Protein AF-A0A6A7SLS3-F1 (afdb_monomer)

Secondary structure (DSSP, 8-state):
-----HHHHHHHSSHHHHHHHHHHHHHTT-B--HHHHHHHHHHHHHHHHHHHHHHHHHHHHHHTTSTT-HHHHHHHHHHHHHHHHHHHHHHHHHHHHHHHSB--HHHHHHHHHHHHHH-THHHHHHHHHHHHHTTS-----

Organism: NCBI:txid527639

Mean predicted aligned error: 10.64 Å

Structure (mmCIF, N/CA/C/O backbone):
data_AF-A0A6A7SLS3-F1
#
_entry.id   AF-A0A6A7SLS3-F1
#
loop_
_atom_site.group_PDB
_atom_site.id
_atom_site.type_symbol
_atom_site.label_atom_id
_atom_site.label_alt_id
_atom_site.label_comp_id
_atom_site.label_asym_id
_atom_site.label_entity_id
_atom_site.label_seq_id
_atom_site.pdbx_PDB_ins_code
_atom_site.Cartn_x
_atom_site.Cartn_y
_atom_site.Cartn_z
_atom_site.occupancy
_atom_site.B_iso_or_equiv
_atom_site.auth_seq_id
_atom_site.auth_comp_id
_atom_site.auth_asym_id
_atom_site.auth_atom_id
_atom_site.pdbx_PDB_model_num
ATOM 1 N N . MET A 1 1 ? 26.349 10.739 -4.361 1.00 31.33 1 MET A N 1
ATOM 2 C CA . MET A 1 1 ? 24.966 11.256 -4.408 1.00 31.33 1 MET A CA 1
ATOM 3 C C . MET A 1 1 ? 24.062 10.088 -4.748 1.00 31.33 1 MET A C 1
ATOM 5 O O . MET A 1 1 ? 24.223 9.512 -5.815 1.00 31.33 1 MET A O 1
ATOM 9 N N . ALA A 1 2 ? 23.247 9.644 -3.792 1.00 36.22 2 ALA A N 1
ATOM 10 C CA . ALA A 1 2 ? 22.383 8.483 -3.959 1.00 36.22 2 ALA A CA 1
ATOM 11 C C . ALA A 1 2 ? 21.186 8.866 -4.834 1.00 36.22 2 ALA A C 1
ATOM 13 O O . ALA A 1 2 ? 20.467 9.809 -4.512 1.00 36.22 2 ALA A O 1
ATOM 14 N N . ALA A 1 3 ? 20.984 8.143 -5.933 1.00 35.34 3 ALA A N 1
ATOM 15 C CA . ALA A 1 3 ? 19.736 8.174 -6.679 1.00 35.34 3 ALA A CA 1
ATOM 16 C C . ALA A 1 3 ? 18.662 7.485 -5.824 1.00 35.34 3 ALA A C 1
ATOM 18 O O . ALA A 1 3 ? 18.418 6.287 -5.941 1.00 35.34 3 ALA A O 1
ATOM 19 N N . VAL A 1 4 ? 18.081 8.237 -4.891 1.00 36.00 4 VAL A N 1
ATOM 20 C CA . VAL A 1 4 ? 16.841 7.855 -4.219 1.00 36.00 4 VAL A CA 1
ATOM 21 C C . VAL A 1 4 ? 15.746 7.977 -5.273 1.00 36.00 4 VAL A C 1
ATOM 23 O O . VAL A 1 4 ? 15.583 9.042 -5.866 1.00 36.00 4 VAL A O 1
ATOM 26 N N . ALA A 1 5 ? 15.050 6.881 -5.573 1.00 41.72 5 ALA A N 1
ATOM 27 C CA . ALA A 1 5 ? 13.963 6.886 -6.544 1.00 41.72 5 ALA A CA 1
ATOM 28 C C . ALA A 1 5 ? 12.906 7.938 -6.116 1.00 41.72 5 ALA A C 1
ATOM 30 O O . ALA A 1 5 ? 12.318 7.778 -5.046 1.00 41.72 5 ALA A O 1
ATOM 31 N N . PRO A 1 6 ? 12.626 8.990 -6.915 1.00 43.91 6 PRO A N 1
ATOM 32 C CA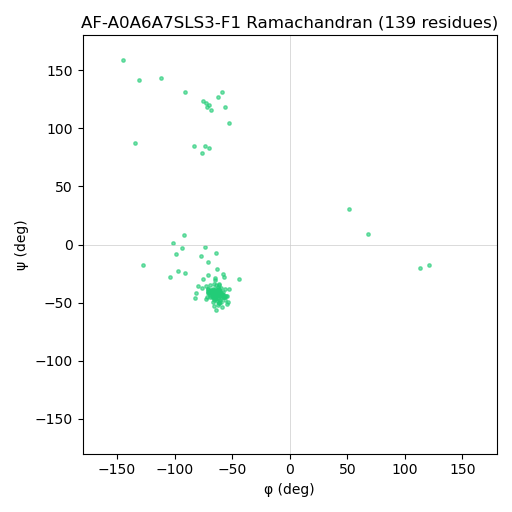 . PRO A 1 6 ? 11.835 10.155 -6.480 1.00 43.91 6 PRO A CA 1
ATOM 33 C C . PRO A 1 6 ? 10.363 9.883 -6.107 1.00 43.91 6 PRO A C 1
ATOM 35 O O . PRO A 1 6 ? 9.674 10.783 -5.643 1.00 43.91 6 PRO A O 1
ATOM 38 N N . GLY A 1 7 ? 9.850 8.670 -6.337 1.00 46.12 7 GLY A N 1
ATOM 39 C CA . GLY A 1 7 ? 8.422 8.347 -6.202 1.00 46.12 7 GLY A CA 1
ATOM 40 C C . GLY A 1 7 ? 8.029 7.567 -4.944 1.00 46.12 7 GLY A C 1
ATOM 41 O O . GLY A 1 7 ? 6.900 7.713 -4.477 1.00 46.12 7 GLY A O 1
ATOM 42 N N . SER A 1 8 ? 8.935 6.765 -4.367 1.00 50.81 8 SER A N 1
ATOM 43 C CA . SER A 1 8 ? 8.648 5.999 -3.141 1.00 50.81 8 SER A CA 1
ATOM 44 C C . SER A 1 8 ? 8.420 6.936 -1.980 1.00 50.81 8 SER A C 1
ATOM 46 O O . SER A 1 8 ? 7.522 6.707 -1.184 1.00 50.81 8 SER A O 1
ATOM 48 N N . ASP A 1 9 ? 9.209 8.005 -1.924 1.00 57.00 9 ASP A N 1
ATOM 49 C CA . ASP A 1 9 ? 9.122 8.990 -0.866 1.00 57.00 9 ASP A CA 1
ATOM 50 C C . ASP A 1 9 ? 7.735 9.638 -0.881 1.00 57.00 9 ASP A C 1
ATOM 52 O O . ASP A 1 9 ? 7.022 9.531 0.092 1.00 57.00 9 ASP A O 1
ATOM 56 N N . LEU A 1 10 ? 7.215 10.136 -2.001 1.00 51.59 10 LEU A N 1
ATOM 57 C CA . LEU A 1 10 ? 5.924 10.8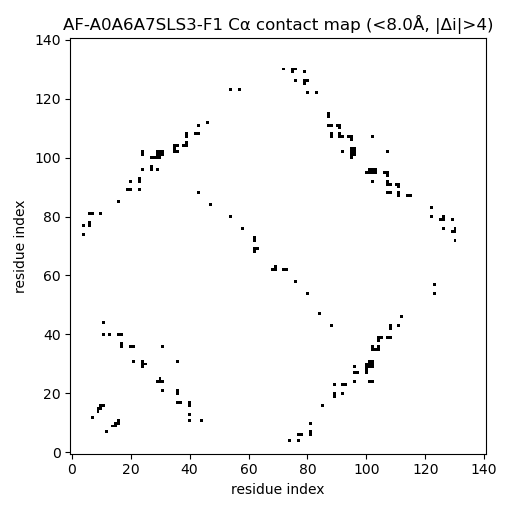39 -1.978 1.00 51.59 10 LEU A CA 1
ATOM 58 C C . LEU A 1 10 ? 4.705 9.942 -1.656 1.00 51.59 10 LEU A C 1
ATOM 60 O O . LEU A 1 10 ? 3.798 10.350 -0.924 1.00 51.59 10 LEU A O 1
ATOM 64 N N . VAL A 1 11 ? 4.666 8.719 -2.203 1.00 58.34 11 VAL A N 1
ATOM 65 C CA . VAL A 1 11 ? 3.543 7.782 -1.998 1.00 58.34 11 VAL A CA 1
ATOM 66 C C . VAL A 1 11 ? 3.607 7.135 -0.610 1.00 58.34 11 VAL A C 1
ATOM 68 O O . VAL A 1 11 ? 2.571 6.967 0.030 1.00 58.34 11 VAL A O 1
ATOM 71 N N . ILE A 1 12 ? 4.810 6.811 -0.117 1.00 57.97 12 ILE A N 1
ATOM 72 C CA . ILE A 1 12 ? 5.033 6.091 1.151 1.00 57.97 12 ILE A CA 1
ATOM 73 C C . ILE A 1 12 ? 5.346 7.046 2.332 1.00 57.97 12 ILE A C 1
ATOM 75 O O . ILE A 1 12 ? 5.085 6.677 3.479 1.00 57.97 12 ILE A O 1
ATOM 79 N N . GLN A 1 13 ? 5.834 8.277 2.106 1.00 61.72 13 GLN A N 1
ATOM 80 C CA . GLN A 1 13 ? 5.997 9.335 3.136 1.00 61.72 13 GLN A CA 1
ATOM 81 C C . GLN A 1 13 ? 4.666 9.954 3.571 1.00 61.72 13 GLN A C 1
ATOM 83 O O . GLN A 1 13 ? 4.644 10.744 4.509 1.00 61.72 13 GLN A O 1
ATOM 88 N N . GLY A 1 14 ? 3.547 9.541 2.973 1.00 65.56 14 GLY A N 1
ATOM 89 C CA . GLY A 1 14 ? 2.274 9.510 3.688 1.00 65.56 14 GLY A CA 1
ATOM 90 C C . GLY A 1 14 ? 1.156 10.354 3.098 1.00 65.56 14 GLY A C 1
ATOM 91 O O . GLY A 1 14 ? 0.008 10.053 3.387 1.00 65.56 14 GLY A O 1
ATOM 92 N N . GLY A 1 15 ? 1.424 11.330 2.225 1.00 76.06 15 GLY A N 1
ATOM 93 C CA . GLY A 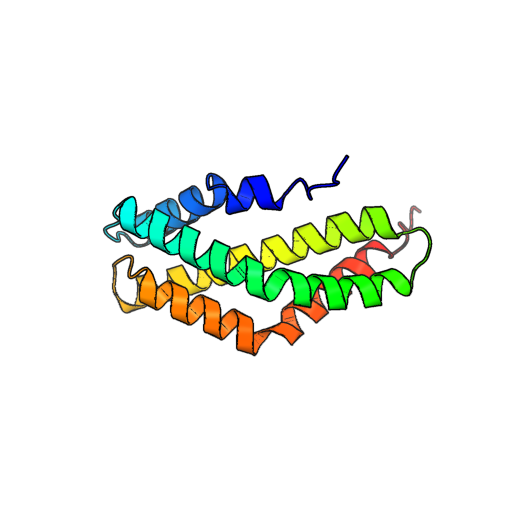1 15 ? 0.369 12.211 1.700 1.00 76.06 15 GLY A CA 1
ATOM 94 C C . GLY A 1 15 ? -0.686 11.474 0.863 1.00 76.06 15 GLY A C 1
ATOM 95 O O . GLY A 1 15 ? -1.874 11.499 1.177 1.00 76.06 15 GLY A O 1
ATOM 96 N N . LEU A 1 16 ? -0.244 10.767 -0.180 1.00 82.94 16 LEU A N 1
ATOM 97 C CA . LEU A 1 16 ? -1.129 10.015 -1.081 1.00 82.94 16 LEU A CA 1
ATOM 98 C C . LEU A 1 16 ? -1.735 8.774 -0.415 1.00 82.94 16 LEU A C 1
ATOM 100 O O . LEU A 1 16 ? -2.919 8.500 -0.592 1.00 82.94 16 LEU A O 1
ATOM 104 N N . ALA A 1 17 ? -0.942 8.033 0.365 1.00 82.94 17 ALA A N 1
ATOM 105 C CA . ALA A 1 17 ? -1.427 6.849 1.070 1.00 82.94 17 ALA A CA 1
ATOM 106 C C . ALA A 1 17 ? -2.452 7.203 2.160 1.00 82.94 17 ALA A C 1
ATOM 108 O O . ALA A 1 17 ? -3.492 6.556 2.231 1.00 82.94 17 ALA A O 1
ATOM 109 N N . ALA A 1 18 ? -2.208 8.244 2.965 1.00 87.31 18 ALA A N 1
ATOM 110 C CA . ALA A 1 18 ? -3.177 8.691 3.966 1.00 87.31 18 ALA A CA 1
ATOM 111 C C . ALA A 1 18 ? -4.438 9.252 3.314 1.00 87.31 18 ALA A C 1
ATOM 113 O O . ALA A 1 18 ? -5.531 8.921 3.760 1.00 87.31 18 ALA A O 1
ATOM 114 N N . GLY A 1 19 ? -4.299 10.023 2.228 1.00 89.56 19 GLY A N 1
ATOM 115 C CA . GLY A 1 19 ? -5.438 10.472 1.430 1.00 89.56 19 GLY A CA 1
ATOM 116 C C . GLY A 1 19 ? -6.303 9.300 0.968 1.00 89.56 19 GLY A C 1
ATOM 117 O O . GLY A 1 19 ? -7.490 9.275 1.257 1.00 89.56 19 GLY A O 1
ATOM 118 N N . MET A 1 20 ? -5.701 8.275 0.357 1.00 91.44 20 MET A N 1
ATOM 119 C CA . MET A 1 20 ? -6.425 7.074 -0.074 1.00 91.44 20 MET A CA 1
ATOM 120 C C . MET A 1 20 ? -7.175 6.390 1.069 1.00 91.44 20 MET A C 1
ATOM 122 O O . MET A 1 20 ? -8.338 6.041 0.902 1.00 91.44 20 MET A O 1
ATOM 126 N N . VAL A 1 21 ? -6.520 6.174 2.215 1.00 90.62 21 VAL A N 1
ATOM 127 C CA . VAL A 1 21 ? -7.156 5.491 3.350 1.00 90.62 21 VAL A CA 1
ATOM 128 C C . VAL A 1 21 ? -8.348 6.300 3.857 1.00 90.62 21 VAL A C 1
ATOM 130 O O . VAL A 1 21 ? -9.421 5.740 4.047 1.00 90.62 21 VAL A O 1
ATOM 133 N N . ARG A 1 22 ? -8.179 7.617 4.025 1.00 91.12 22 ARG A N 1
ATOM 134 C CA . ARG A 1 22 ? -9.239 8.513 4.506 1.00 91.12 22 ARG A CA 1
ATOM 135 C C . ARG A 1 22 ? -10.416 8.585 3.536 1.00 91.12 22 ARG A C 1
ATOM 137 O O . ARG A 1 22 ? -11.557 8.469 3.973 1.00 91.12 22 ARG A O 1
ATOM 144 N N . GLU A 1 23 ? -10.148 8.738 2.241 1.00 92.94 23 GLU A N 1
ATOM 145 C CA . GLU A 1 23 ? -11.184 8.762 1.201 1.00 92.94 23 GLU A CA 1
ATOM 146 C C . GLU A 1 23 ? -11.939 7.431 1.126 1.00 92.94 23 GLU A C 1
ATOM 148 O O . GLU A 1 23 ? -13.162 7.429 1.052 1.00 92.94 23 GLU A O 1
ATOM 153 N N . LEU A 1 24 ? -11.246 6.290 1.221 1.00 92.12 24 LEU A N 1
ATOM 154 C CA . LEU A 1 24 ? -11.899 4.979 1.234 1.00 92.12 24 LEU A CA 1
ATOM 155 C C . LEU A 1 24 ? -12.739 4.768 2.497 1.00 92.12 24 LEU A C 1
ATOM 157 O O . LEU A 1 24 ? -13.878 4.332 2.388 1.00 92.12 24 LEU A O 1
ATOM 161 N N . CYS A 1 25 ? -12.241 5.120 3.684 1.00 90.75 25 CYS A N 1
ATOM 162 C CA . CYS A 1 25 ? -13.057 5.053 4.897 1.00 90.75 25 CYS A CA 1
ATOM 163 C C . CYS A 1 25 ? -14.281 5.978 4.812 1.00 90.75 25 CYS A C 1
ATOM 165 O O . CYS A 1 25 ? -15.365 5.587 5.225 1.00 90.75 25 CYS A O 1
ATOM 167 N N . THR A 1 26 ? -14.131 7.165 4.219 1.00 92.12 26 THR A N 1
ATOM 168 C CA . THR A 1 26 ? -15.236 8.117 4.017 1.00 92.12 26 THR A CA 1
ATOM 169 C C . THR A 1 26 ? -16.274 7.571 3.036 1.00 92.12 26 THR A C 1
ATOM 171 O O . THR A 1 26 ? -17.466 7.641 3.311 1.00 92.12 26 THR A O 1
ATOM 174 N N . LEU A 1 27 ? -15.833 6.979 1.920 1.00 92.75 27 LEU A N 1
ATOM 175 C CA . LEU A 1 27 ? -16.704 6.362 0.915 1.00 92.75 27 LEU A CA 1
ATOM 176 C C . LEU A 1 27 ? -17.532 5.201 1.483 1.00 92.75 27 LEU A C 1
ATOM 178 O O . LEU A 1 27 ? -18.665 4.999 1.060 1.00 92.75 27 LEU A O 1
ATOM 182 N N . TYR A 1 28 ? -16.959 4.446 2.421 1.00 90.31 28 TYR A N 1
ATOM 183 C CA . TYR A 1 28 ? -17.609 3.315 3.085 1.00 90.31 28 TYR A CA 1
ATOM 184 C C . TYR A 1 28 ? -18.324 3.700 4.389 1.00 90.31 28 TYR A C 1
ATOM 186 O O . TYR A 1 28 ? -18.759 2.811 5.115 1.00 90.31 28 TYR A O 1
ATOM 194 N N . GLU A 1 29 ? -18.431 4.999 4.700 1.00 89.94 29 GLU A N 1
ATOM 195 C CA . GLU A 1 29 ? -19.034 5.515 5.942 1.00 89.94 29 GLU A CA 1
ATOM 196 C C . GLU A 1 29 ? -18.449 4.865 7.214 1.00 89.94 29 GLU A C 1
ATOM 198 O O . GLU A 1 29 ? -19.114 4.722 8.238 1.00 89.94 29 GLU A O 1
ATOM 203 N N . ALA A 1 30 ? -17.178 4.467 7.145 1.00 88.50 30 ALA A N 1
ATOM 204 C CA . ALA A 1 30 ? -16.479 3.747 8.193 1.00 88.50 30 ALA A CA 1
ATOM 205 C C . ALA A 1 30 ? -15.773 4.716 9.144 1.00 88.50 30 ALA A C 1
ATOM 207 O O . ALA A 1 30 ? -15.003 5.583 8.713 1.00 88.50 30 ALA A O 1
ATOM 208 N N . ASP A 1 31 ? -15.961 4.515 10.448 1.00 82.50 31 ASP A N 1
ATOM 209 C CA . ASP A 1 31 ? -15.218 5.253 11.466 1.00 82.50 31 ASP A CA 1
ATOM 210 C C . ASP A 1 31 ? -13.714 4.956 11.345 1.00 82.50 31 ASP A C 1
ATOM 212 O O . ASP A 1 31 ? -13.264 3.804 11.347 1.00 82.50 31 ASP A O 1
ATOM 216 N N . TRP A 1 32 ? -12.909 6.016 11.253 1.00 81.88 32 TRP A N 1
ATOM 217 C CA . TRP A 1 32 ? -11.457 5.911 11.178 1.00 81.88 32 TRP A CA 1
ATOM 218 C C . TRP A 1 32 ? -10.783 6.851 12.173 1.00 81.88 32 TRP A C 1
ATOM 220 O O . TRP A 1 32 ? -11.196 7.984 12.411 1.00 81.88 32 TRP A O 1
ATOM 230 N N . ARG A 1 33 ? -9.700 6.358 12.776 1.00 86.44 33 ARG A N 1
ATOM 231 C CA . ARG A 1 33 ? -8.822 7.137 13.653 1.00 86.44 33 ARG A CA 1
ATOM 232 C C . ARG A 1 33 ? -7.481 7.315 12.974 1.00 86.44 33 ARG A C 1
ATOM 234 O O . ARG A 1 33 ? -6.972 6.363 12.385 1.00 86.44 33 ARG A O 1
ATOM 241 N N . GLU A 1 34 ? -6.865 8.479 13.156 1.00 81.50 34 GLU A N 1
ATOM 242 C CA . GLU A 1 34 ? -5.537 8.771 12.600 1.00 81.50 34 GLU A CA 1
ATOM 243 C C . GLU A 1 34 ? -4.507 7.693 12.987 1.00 81.50 34 GLU A C 1
ATOM 245 O O . GLU A 1 34 ? -3.760 7.216 12.144 1.00 81.50 34 GLU A O 1
ATOM 250 N N . VAL A 1 35 ? -4.571 7.179 14.222 1.00 78.88 35 VAL A N 1
ATOM 251 C CA . VAL A 1 35 ? -3.723 6.066 14.695 1.00 78.88 35 VAL A CA 1
ATOM 252 C C . VAL A 1 35 ? -3.902 4.784 13.866 1.00 78.88 35 VAL A C 1
ATOM 254 O O . VAL A 1 35 ? -2.937 4.059 13.629 1.00 78.88 35 VAL A O 1
ATOM 257 N N . GLY A 1 36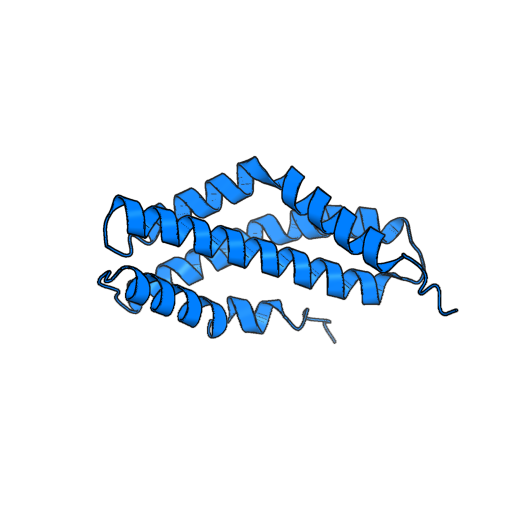 ? -5.125 4.480 13.424 1.00 81.50 36 GLY A N 1
ATOM 258 C CA . GLY A 1 36 ? -5.409 3.320 12.574 1.00 81.50 36 GLY A CA 1
ATOM 259 C C . GLY A 1 36 ? -4.865 3.504 11.157 1.00 81.50 36 GLY A C 1
ATOM 260 O O . GLY A 1 36 ? -4.258 2.586 10.605 1.00 81.50 36 GLY A O 1
ATOM 261 N N . VAL A 1 37 ? -5.010 4.715 10.611 1.00 84.81 37 VAL A N 1
ATOM 262 C CA . VAL A 1 37 ? -4.456 5.113 9.308 1.00 84.81 37 VAL A CA 1
ATOM 263 C C . VAL A 1 37 ? -2.930 5.011 9.326 1.00 84.81 37 VAL A C 1
ATOM 265 O O . VAL A 1 37 ? -2.338 4.339 8.480 1.00 84.81 37 VAL A O 1
ATOM 268 N N . GLU A 1 38 ? -2.287 5.600 10.334 1.00 85.19 38 GLU A N 1
ATOM 269 C CA . GLU A 1 38 ? -0.838 5.542 10.524 1.00 85.19 38 GLU A CA 1
ATOM 270 C C . GLU A 1 38 ? -0.341 4.108 10.712 1.00 85.19 38 GLU A C 1
ATOM 272 O O . GLU A 1 38 ? 0.655 3.723 10.094 1.00 85.19 38 GLU A O 1
ATOM 277 N N . ARG A 1 39 ? -1.037 3.287 11.516 1.00 87.12 39 ARG A N 1
ATOM 278 C CA . ARG A 1 39 ? -0.681 1.874 11.718 1.00 87.12 39 ARG A CA 1
ATOM 279 C C . ARG A 1 39 ? -0.727 1.100 10.404 1.00 87.12 39 ARG A C 1
ATOM 281 O O . ARG A 1 39 ? 0.225 0.381 10.098 1.00 87.12 39 ARG A O 1
ATOM 288 N N . PHE A 1 40 ? -1.795 1.258 9.623 1.00 86.06 40 PHE A N 1
ATOM 289 C CA . PHE A 1 40 ? -1.933 0.584 8.335 1.00 86.06 40 PHE A CA 1
ATOM 290 C C . PHE A 1 40 ? -0.819 1.001 7.364 1.00 86.06 40 PHE A C 1
ATOM 292 O O . PHE A 1 40 ? -0.116 0.146 6.821 1.00 86.06 40 PHE A O 1
ATOM 299 N N . IL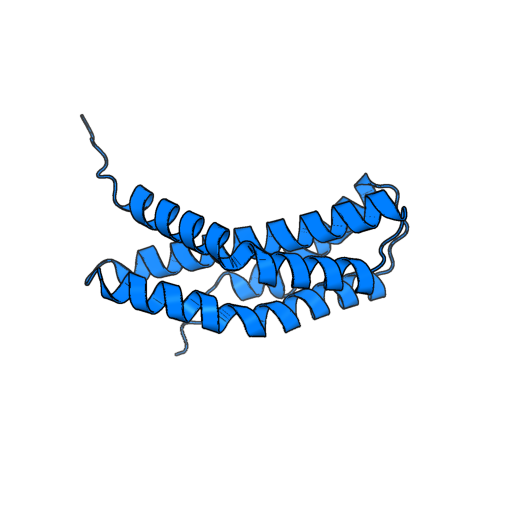E A 1 41 ? -0.580 2.307 7.210 1.00 86.56 41 ILE A N 1
ATOM 300 C CA . ILE A 1 41 ? 0.463 2.843 6.321 1.00 86.56 41 ILE A CA 1
ATOM 301 C C . ILE A 1 41 ? 1.856 2.386 6.762 1.00 86.56 41 ILE A C 1
ATOM 303 O O . ILE A 1 41 ? 2.667 1.963 5.934 1.00 86.56 41 ILE A O 1
ATOM 307 N N . ALA A 1 42 ? 2.148 2.424 8.064 1.00 85.69 42 ALA A N 1
ATOM 308 C CA . ALA A 1 42 ? 3.418 1.956 8.606 1.00 85.69 42 ALA A CA 1
ATOM 309 C C . ALA A 1 42 ? 3.624 0.453 8.357 1.00 85.69 42 ALA A C 1
ATOM 311 O O . ALA A 1 42 ? 4.732 0.035 8.006 1.00 85.69 42 ALA A O 1
ATOM 312 N N . GLY A 1 43 ? 2.562 -0.346 8.484 1.00 85.12 43 GLY A N 1
ATOM 313 C CA . GLY A 1 43 ? 2.561 -1.770 8.162 1.00 85.12 43 GLY A CA 1
ATOM 314 C C . GLY A 1 43 ? 2.858 -2.034 6.687 1.00 85.12 43 GLY A C 1
ATOM 315 O O . GLY A 1 43 ? 3.795 -2.772 6.367 1.00 85.12 43 GLY A O 1
ATOM 316 N N . VAL A 1 44 ? 2.117 -1.378 5.788 1.00 83.88 44 VAL A N 1
ATOM 317 C CA . VAL A 1 44 ? 2.309 -1.468 4.332 1.00 83.88 44 VAL A CA 1
ATOM 318 C C . VAL A 1 44 ? 3.737 -1.078 3.958 1.00 83.88 44 VAL A C 1
ATOM 320 O O . VAL A 1 44 ? 4.397 -1.806 3.214 1.00 83.88 44 VAL A O 1
ATOM 323 N N . ARG A 1 45 ? 4.262 0.016 4.525 1.00 81.50 45 ARG A N 1
ATOM 324 C CA . ARG A 1 45 ? 5.645 0.466 4.314 1.00 81.50 45 ARG A CA 1
ATOM 325 C C . ARG A 1 45 ? 6.647 -0.599 4.736 1.00 81.50 45 ARG A C 1
ATOM 327 O O . ARG A 1 45 ? 7.492 -0.999 3.937 1.00 81.50 45 ARG A O 1
ATOM 334 N N . ARG A 1 46 ? 6.544 -1.084 5.977 1.00 82.88 46 ARG A N 1
ATOM 335 C CA . ARG A 1 46 ? 7.451 -2.101 6.526 1.00 82.88 46 ARG A CA 1
ATOM 336 C C . ARG A 1 46 ? 7.479 -3.349 5.649 1.00 82.88 46 ARG A C 1
ATOM 338 O O . ARG A 1 46 ? 8.556 -3.862 5.363 1.00 82.88 46 ARG A O 1
ATOM 345 N N . ARG A 1 47 ? 6.311 -3.806 5.198 1.00 77.69 47 ARG A N 1
ATOM 346 C CA . ARG A 1 47 ? 6.186 -4.993 4.352 1.00 77.69 47 ARG A CA 1
ATOM 347 C C . ARG A 1 47 ? 6.721 -4.758 2.942 1.00 77.69 47 ARG A C 1
ATOM 349 O O . ARG A 1 47 ? 7.422 -5.615 2.412 1.00 77.69 47 ARG A O 1
ATOM 356 N N . SER A 1 48 ? 6.470 -3.579 2.376 1.00 74.19 48 SER A N 1
ATOM 357 C CA . SER A 1 48 ? 6.992 -3.173 1.067 1.00 74.19 48 SER A CA 1
ATOM 358 C C . SER A 1 48 ? 8.519 -3.192 1.048 1.00 74.19 48 SER A C 1
ATOM 360 O O . SER A 1 48 ? 9.105 -3.751 0.130 1.00 74.19 48 SER A O 1
ATOM 362 N N . HIS A 1 49 ? 9.185 -2.707 2.104 1.00 72.12 49 HIS A N 1
ATOM 363 C CA . HIS A 1 49 ? 10.648 -2.791 2.216 1.00 72.12 49 HIS A CA 1
ATOM 364 C C . HIS A 1 49 ? 11.196 -4.226 2.148 1.00 72.12 49 HIS A C 1
ATOM 366 O O . HIS A 1 49 ? 12.339 -4.413 1.741 1.00 72.12 49 HIS A O 1
ATOM 372 N N . THR A 1 50 ? 10.402 -5.238 2.508 1.00 68.50 50 THR A N 1
ATOM 373 C CA . THR A 1 50 ? 10.791 -6.649 2.394 1.00 68.50 50 THR A CA 1
ATOM 374 C C . THR A 1 50 ? 10.646 -7.189 0.967 1.00 68.50 50 THR A C 1
ATOM 376 O O . THR A 1 50 ? 11.474 -7.989 0.538 1.00 68.50 50 THR A O 1
ATOM 379 N N . VAL A 1 51 ? 9.632 -6.755 0.209 1.00 64.44 51 VAL A N 1
ATOM 380 C CA . VAL A 1 51 ? 9.373 -7.242 -1.164 1.00 64.44 51 VAL A CA 1
ATOM 381 C C . VAL A 1 51 ? 10.063 -6.422 -2.258 1.00 64.44 51 VAL A C 1
ATOM 383 O O . VAL A 1 51 ? 10.379 -6.963 -3.317 1.00 64.44 51 VAL A O 1
ATOM 386 N N . THR A 1 52 ? 10.374 -5.151 -2.005 1.00 64.44 52 THR A N 1
ATOM 387 C CA . THR A 1 52 ? 11.068 -4.265 -2.952 1.00 64.44 52 THR A CA 1
ATOM 388 C C . THR A 1 52 ? 12.404 -4.834 -3.456 1.00 64.44 52 THR A C 1
ATOM 390 O O . THR A 1 52 ? 12.612 -4.812 -4.667 1.00 64.44 52 THR A O 1
ATOM 393 N N . PRO A 1 53 ? 13.295 -5.410 -2.620 1.00 65.12 53 PRO A N 1
ATOM 394 C CA . PRO A 1 53 ? 14.542 -6.014 -3.100 1.00 65.12 53 PRO A CA 1
ATOM 395 C C . PRO A 1 53 ? 14.325 -7.190 -4.060 1.00 65.12 53 PRO A C 1
ATOM 397 O O . PRO A 1 53 ? 15.100 -7.365 -4.996 1.00 65.12 53 PRO A O 1
ATOM 400 N N . LEU A 1 54 ? 13.261 -7.977 -3.862 1.00 62.62 54 LEU A N 1
ATOM 401 C CA . LEU A 1 54 ? 12.915 -9.091 -4.750 1.00 62.62 54 LEU A CA 1
ATOM 402 C C . LEU A 1 54 ? 12.442 -8.575 -6.112 1.00 62.62 54 LEU A C 1
ATOM 404 O O . LEU A 1 54 ? 12.915 -9.042 -7.148 1.00 62.62 54 LEU A O 1
ATOM 408 N N . LEU A 1 55 ? 11.569 -7.562 -6.111 1.00 62.69 55 LEU A N 1
ATOM 409 C CA . LEU A 1 55 ? 11.110 -6.897 -7.333 1.00 62.69 55 LEU A CA 1
ATOM 410 C C . LEU A 1 55 ? 12.272 -6.228 -8.080 1.00 62.69 55 LEU A C 1
ATOM 412 O O . LEU A 1 55 ? 12.381 -6.375 -9.296 1.00 62.69 55 LEU A O 1
ATOM 416 N N . LEU A 1 56 ? 13.182 -5.562 -7.361 1.00 63.53 56 LEU A N 1
ATOM 417 C CA . LEU A 1 56 ? 14.399 -4.990 -7.940 1.00 63.53 56 LEU A CA 1
ATOM 418 C C . LEU A 1 56 ? 15.367 -6.054 -8.459 1.00 63.53 56 LEU A C 1
ATOM 420 O O . LEU A 1 56 ? 16.028 -5.803 -9.457 1.00 63.53 56 LEU A O 1
ATOM 424 N N . GLY A 1 57 ? 15.463 -7.227 -7.832 1.00 64.75 57 GLY A N 1
ATOM 425 C CA . GLY A 1 57 ? 16.286 -8.329 -8.334 1.00 64.75 57 GLY A CA 1
ATOM 426 C C . GLY A 1 57 ? 15.782 -8.857 -9.680 1.00 64.75 57 GLY A C 1
ATOM 427 O O . GLY A 1 57 ? 16.565 -9.049 -10.611 1.00 64.75 57 GLY A O 1
ATOM 428 N N . VAL A 1 58 ? 14.462 -9.019 -9.816 1.00 61.62 58 VAL A N 1
ATOM 429 C CA . VAL A 1 58 ? 13.824 -9.409 -11.084 1.00 61.62 58 VAL A CA 1
ATOM 430 C C . VAL A 1 58 ? 13.985 -8.312 -12.134 1.00 61.62 58 VAL A C 1
ATOM 432 O O . VAL A 1 58 ? 14.423 -8.589 -13.250 1.00 61.62 58 VAL A O 1
ATOM 435 N N . ALA A 1 59 ? 13.698 -7.060 -11.772 1.00 62.75 59 ALA A N 1
ATOM 436 C CA . ALA A 1 59 ? 13.868 -5.928 -12.672 1.00 62.75 59 ALA A CA 1
ATOM 437 C C . ALA A 1 59 ? 15.334 -5.720 -13.073 1.00 62.75 59 ALA A C 1
ATOM 439 O O . ALA A 1 59 ? 15.605 -5.456 -14.233 1.00 62.75 59 ALA A O 1
ATOM 440 N N . GLY A 1 60 ? 16.290 -5.885 -12.160 1.00 59.56 60 GLY A N 1
ATOM 441 C CA . GLY A 1 60 ? 17.723 -5.756 -12.426 1.00 59.56 60 GLY A CA 1
ATOM 442 C C . GLY A 1 60 ? 18.235 -6.823 -13.392 1.00 59.56 60 GLY A C 1
ATOM 443 O O . GLY A 1 60 ? 18.999 -6.509 -14.303 1.00 59.56 60 GLY A O 1
ATOM 444 N N . ASN A 1 61 ? 17.755 -8.062 -13.259 1.00 59.25 61 ASN A N 1
ATOM 445 C CA . ASN A 1 61 ? 18.035 -9.121 -14.229 1.00 59.25 61 ASN A CA 1
ATOM 446 C C . ASN A 1 61 ? 17.386 -8.845 -15.595 1.00 59.25 61 ASN A C 1
ATOM 448 O O . ASN A 1 61 ? 18.021 -9.081 -16.620 1.00 59.25 61 ASN A O 1
ATOM 452 N N . ALA A 1 62 ? 16.166 -8.301 -15.627 1.00 56.88 62 ALA A N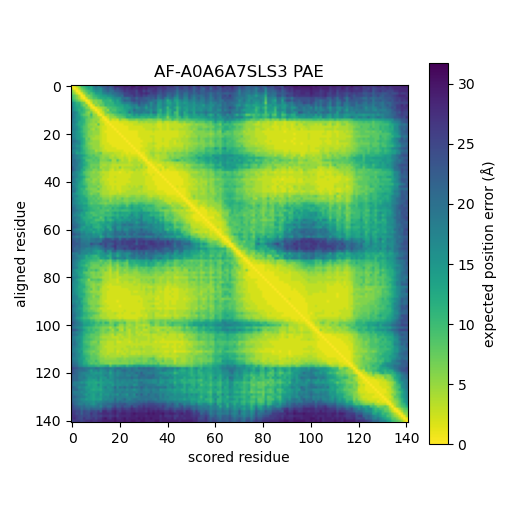 1
ATOM 453 C CA . ALA A 1 62 ? 15.485 -7.930 -16.868 1.0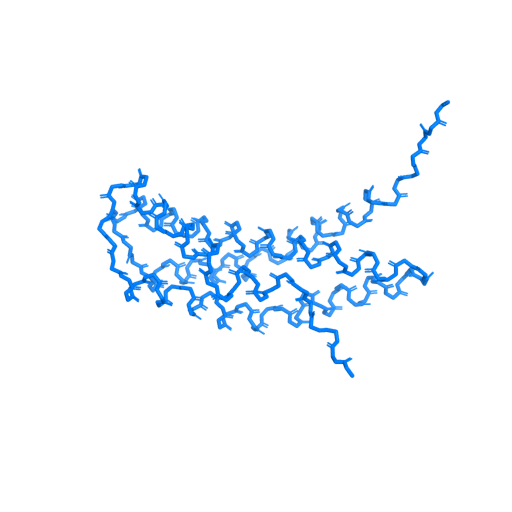0 56.88 62 ALA A CA 1
ATOM 454 C C . ALA A 1 62 ? 16.146 -6.725 -17.571 1.00 56.88 62 ALA A C 1
ATOM 456 O O . ALA A 1 62 ? 16.384 -6.760 -18.773 1.00 56.88 62 ALA A O 1
ATOM 457 N N . LEU A 1 63 ? 16.517 -5.684 -16.821 1.00 58.38 63 LEU A N 1
ATOM 458 C CA . LEU A 1 63 ? 17.204 -4.486 -17.317 1.00 58.38 63 LEU A CA 1
ATOM 459 C C . LEU A 1 63 ? 18.605 -4.810 -17.851 1.00 58.38 63 LEU A C 1
ATOM 461 O O . LEU A 1 63 ? 19.069 -4.174 -18.794 1.00 58.38 63 LEU A O 1
ATOM 465 N N . LYS A 1 64 ? 19.271 -5.835 -17.301 1.00 53.84 64 LYS A N 1
ATOM 466 C CA . LYS A 1 64 ? 20.555 -6.335 -17.812 1.00 53.84 64 LYS A CA 1
ATOM 467 C C . LYS A 1 64 ? 20.460 -6.898 -19.239 1.00 53.84 64 LYS A C 1
ATOM 469 O O . LYS A 1 64 ? 21.481 -6.947 -19.919 1.00 53.84 64 LYS A O 1
ATOM 474 N N . ALA A 1 65 ? 19.270 -7.276 -19.710 1.00 55.47 65 ALA A N 1
ATOM 475 C CA . ALA A 1 65 ? 19.060 -7.736 -21.083 1.00 55.47 65 ALA A CA 1
ATOM 476 C C . ALA A 1 65 ? 19.030 -6.596 -22.128 1.00 55.47 65 ALA A C 1
ATOM 478 O O . ALA A 1 65 ? 19.093 -6.887 -23.319 1.00 55.47 65 ALA A O 1
ATOM 479 N N . PHE A 1 66 ? 18.985 -5.320 -21.710 1.00 51.03 66 PHE A N 1
ATOM 480 C CA . PHE A 1 66 ? 18.847 -4.162 -22.608 1.00 51.03 66 PHE A CA 1
ATOM 481 C C . PHE A 1 66 ? 19.841 -3.030 -22.256 1.00 51.03 66 PHE A C 1
ATOM 483 O O . PHE A 1 66 ? 19.520 -2.116 -21.487 1.00 51.03 66 PHE A O 1
ATOM 490 N N . PRO A 1 67 ? 21.073 -3.057 -22.801 1.00 47.34 67 PRO A N 1
ATOM 491 C CA . PRO A 1 67 ? 22.069 -2.019 -22.549 1.00 47.34 67 PRO A CA 1
ATOM 492 C C . PRO A 1 67 ? 21.707 -0.719 -23.293 1.00 47.34 67 PRO A C 1
ATOM 494 O O . PRO A 1 67 ? 21.584 -0.715 -24.512 1.00 47.34 67 PRO A O 1
ATOM 497 N N . GLY A 1 68 ? 21.546 0.390 -22.559 1.00 51.69 68 GLY A N 1
ATOM 498 C CA . GLY A 1 68 ? 21.259 1.733 -23.106 1.00 51.69 68 GLY A CA 1
ATOM 499 C C . GLY A 1 68 ? 19.876 2.315 -22.763 1.00 51.69 68 GLY A C 1
ATOM 500 O O . GLY A 1 68 ? 19.722 3.531 -22.763 1.00 51.69 68 GLY A O 1
ATOM 501 N N . VAL A 1 69 ? 18.905 1.477 -22.374 1.00 55.25 69 VAL A N 1
ATOM 502 C CA . VAL A 1 69 ? 17.517 1.863 -22.004 1.00 55.25 69 VAL A CA 1
ATOM 503 C C . VAL A 1 69 ? 17.312 1.968 -20.474 1.00 55.25 69 VAL A C 1
ATOM 505 O O . VAL A 1 69 ? 16.293 2.455 -19.976 1.00 55.25 69 VAL A O 1
ATOM 508 N N . GLY A 1 70 ? 18.315 1.554 -19.694 1.00 53.50 70 GLY A N 1
ATOM 509 C CA . GLY A 1 70 ? 18.189 1.251 -18.263 1.00 53.50 70 GLY A CA 1
ATOM 510 C C . GLY A 1 70 ? 17.653 2.367 -17.356 1.00 53.50 70 GLY A C 1
ATOM 511 O O . GLY A 1 70 ? 17.019 2.064 -16.348 1.00 53.50 70 GLY A O 1
ATOM 512 N N . THR A 1 71 ? 17.848 3.644 -17.691 1.00 57.88 71 THR A N 1
ATOM 513 C CA . THR A 1 71 ? 17.393 4.769 -16.851 1.00 57.88 71 THR A CA 1
ATOM 514 C C . THR A 1 71 ? 15.908 5.089 -17.044 1.00 57.88 71 THR A C 1
ATOM 516 O O . THR A 1 71 ? 15.201 5.311 -16.062 1.00 57.88 71 THR A O 1
ATOM 519 N N . LEU A 1 72 ? 15.412 5.066 -18.288 1.00 56.72 72 LEU A N 1
ATOM 520 C CA . LEU A 1 72 ? 13.990 5.278 -18.594 1.00 56.72 72 LEU A CA 1
ATOM 521 C C . LEU A 1 72 ? 13.157 4.069 -18.160 1.00 56.72 72 LEU A C 1
ATOM 523 O O . LEU A 1 72 ? 12.150 4.227 -17.466 1.00 56.72 72 LEU A O 1
ATOM 527 N N . ALA A 1 73 ? 13.637 2.861 -18.466 1.00 59.53 73 ALA A N 1
ATOM 528 C CA . ALA A 1 73 ? 13.004 1.635 -17.997 1.00 59.53 73 ALA A CA 1
ATOM 529 C C . ALA A 1 73 ? 13.056 1.516 -16.464 1.00 59.53 73 ALA A C 1
ATOM 531 O O . ALA A 1 73 ? 12.086 1.076 -15.855 1.00 59.53 73 ALA A O 1
ATOM 532 N N . GLY A 1 74 ? 14.125 1.988 -15.812 1.00 60.78 74 GLY A N 1
ATOM 533 C CA . GLY A 1 74 ? 14.214 2.040 -14.352 1.00 60.78 74 GLY A CA 1
ATOM 534 C C . GLY A 1 74 ? 13.132 2.916 -13.706 1.00 60.78 74 GLY A C 1
ATOM 535 O O . GLY A 1 74 ? 12.541 2.511 -12.702 1.00 60.78 74 GLY A O 1
ATOM 536 N N . GLY A 1 75 ? 12.829 4.081 -14.292 1.00 61.81 75 GLY A N 1
ATOM 537 C CA . GLY A 1 75 ? 11.742 4.959 -13.841 1.00 61.81 75 GLY A CA 1
ATOM 538 C C . GLY A 1 75 ? 10.352 4.344 -14.039 1.00 61.81 75 GLY A C 1
ATOM 539 O O . GLY A 1 75 ? 9.531 4.366 -13.119 1.00 61.81 75 GLY A O 1
ATOM 540 N N . ALA A 1 76 ? 10.110 3.724 -15.198 1.00 65.69 76 ALA A N 1
ATOM 541 C CA . ALA A 1 76 ? 8.851 3.042 -15.506 1.00 65.69 76 ALA A CA 1
ATOM 542 C C . ALA A 1 76 ? 8.604 1.825 -14.596 1.00 65.69 76 ALA A C 1
ATOM 544 O O . ALA A 1 76 ? 7.508 1.656 -14.062 1.00 65.69 76 ALA A O 1
ATOM 545 N N . VAL A 1 77 ? 9.639 1.018 -14.344 1.00 69.56 77 VAL A N 1
ATOM 546 C CA . VAL A 1 77 ? 9.588 -0.116 -13.408 1.00 69.56 77 VAL A CA 1
ATOM 547 C C . VAL A 1 77 ? 9.177 0.344 -12.012 1.00 69.56 77 VAL A C 1
ATOM 549 O O . VAL A 1 77 ? 8.312 -0.271 -11.391 1.00 69.56 77 VAL A O 1
ATOM 552 N N . HIS A 1 78 ? 9.752 1.444 -11.521 1.00 65.56 78 HIS A N 1
ATOM 553 C CA . HIS A 1 78 ? 9.365 1.987 -10.222 1.00 65.56 78 HIS A CA 1
ATOM 554 C C . HIS A 1 78 ? 7.904 2.450 -10.218 1.00 65.56 78 HIS A C 1
ATOM 556 O O . HIS A 1 78 ? 7.168 2.097 -9.300 1.00 65.56 78 HIS A O 1
ATOM 562 N N . ALA A 1 79 ? 7.451 3.169 -11.250 1.00 72.56 79 ALA A N 1
ATOM 563 C CA . ALA A 1 79 ? 6.065 3.629 -11.350 1.00 72.56 79 ALA A CA 1
ATOM 564 C C . ALA A 1 79 ? 5.054 2.470 -11.317 1.00 72.56 79 ALA A C 1
ATOM 566 O O . ALA A 1 79 ? 4.063 2.528 -10.589 1.00 72.56 79 ALA A O 1
ATOM 567 N N . VAL A 1 80 ? 5.328 1.387 -12.047 1.00 70.25 80 VAL A N 1
ATOM 568 C CA . VAL A 1 80 ? 4.461 0.202 -12.054 1.00 70.25 80 VAL A CA 1
ATOM 569 C C . VAL A 1 80 ? 4.519 -0.540 -10.716 1.00 70.25 80 VAL A C 1
ATOM 571 O O . VAL A 1 80 ? 3.477 -0.965 -10.216 1.00 70.25 80 VAL A O 1
ATOM 574 N N . ALA A 1 81 ? 5.696 -0.659 -10.095 1.00 72.38 81 ALA A N 1
ATOM 575 C CA . ALA A 1 81 ? 5.815 -1.244 -8.761 1.00 72.38 81 ALA A CA 1
ATOM 576 C C . ALA A 1 81 ? 4.996 -0.454 -7.722 1.00 72.38 81 ALA A C 1
ATOM 578 O O . ALA A 1 81 ? 4.301 -1.058 -6.905 1.00 72.38 81 ALA A O 1
ATOM 579 N N . TYR A 1 82 ? 4.995 0.882 -7.786 1.00 74.50 82 TYR A N 1
ATOM 580 C CA . TYR A 1 82 ? 4.159 1.713 -6.912 1.00 74.50 82 TYR A CA 1
ATOM 581 C C . TYR A 1 82 ? 2.672 1.564 -7.202 1.00 74.50 82 TYR A C 1
ATOM 583 O O . TYR A 1 82 ? 1.891 1.399 -6.266 1.00 74.50 82 TYR A O 1
ATOM 591 N N . GLY A 1 83 ? 2.281 1.582 -8.478 1.00 76.38 83 GLY A N 1
ATOM 592 C CA . GLY A 1 83 ? 0.892 1.366 -8.879 1.00 76.38 83 GLY A CA 1
ATOM 593 C C . GLY A 1 83 ? 0.357 0.036 -8.351 1.00 76.38 83 GLY A C 1
ATOM 594 O O . GLY A 1 83 ? -0.772 -0.032 -7.868 1.00 76.38 83 GLY A O 1
ATOM 595 N N . LEU A 1 84 ? 1.198 -1.001 -8.349 1.00 77.75 84 LEU A N 1
ATOM 596 C CA . LEU A 1 84 ? 0.856 -2.277 -7.746 1.00 77.75 84 LEU A CA 1
ATOM 597 C C . LEU A 1 84 ? 0.698 -2.182 -6.225 1.00 77.75 84 LEU A C 1
ATOM 599 O O . LEU A 1 84 ? -0.336 -2.596 -5.711 1.00 77.75 84 LEU A O 1
ATOM 603 N N . LEU A 1 85 ? 1.690 -1.647 -5.505 1.00 78.94 85 LEU A N 1
ATOM 604 C CA . LEU A 1 85 ? 1.628 -1.537 -4.043 1.00 78.94 85 LEU A CA 1
ATOM 605 C C . LEU A 1 85 ? 0.381 -0.766 -3.594 1.00 78.94 85 LEU A C 1
ATOM 607 O O . LEU A 1 85 ? -0.331 -1.217 -2.699 1.00 78.94 85 LEU A O 1
ATOM 611 N N . PHE A 1 86 ? 0.087 0.352 -4.258 1.00 82.00 86 PHE A N 1
ATOM 612 C CA . PHE A 1 86 ? -1.075 1.186 -3.969 1.00 82.00 86 PHE A CA 1
ATOM 613 C C . PHE A 1 86 ? -2.390 0.461 -4.270 1.00 82.00 86 PHE A C 1
ATOM 615 O O . PHE A 1 86 ? -3.285 0.433 -3.428 1.00 82.00 86 PHE A O 1
ATOM 622 N N . ARG A 1 87 ? -2.489 -0.207 -5.429 1.00 85.06 87 ARG A N 1
ATOM 623 C CA . ARG A 1 87 ? -3.660 -1.016 -5.797 1.00 85.06 87 ARG A CA 1
ATOM 624 C C . ARG A 1 87 ? -3.906 -2.143 -4.799 1.00 85.06 87 ARG A C 1
ATOM 626 O O . ARG A 1 87 ? -5.046 -2.359 -4.396 1.00 85.06 87 ARG A O 1
ATOM 633 N N . THR A 1 88 ? -2.861 -2.867 -4.414 1.00 85.44 88 THR A N 1
ATOM 634 C CA . THR A 1 88 ? -2.971 -3.994 -3.484 1.00 85.44 88 THR A CA 1
ATOM 635 C C . THR A 1 88 ? -3.354 -3.515 -2.087 1.00 85.44 88 THR A C 1
ATOM 637 O O . THR A 1 88 ? -4.241 -4.100 -1.472 1.00 85.44 88 THR A O 1
ATOM 640 N N . ALA A 1 89 ? -2.759 -2.418 -1.604 1.00 87.94 89 ALA A N 1
ATOM 641 C CA . ALA A 1 89 ? -3.116 -1.821 -0.318 1.00 87.94 89 ALA A CA 1
ATOM 642 C C . ALA A 1 89 ? -4.564 -1.304 -0.307 1.00 87.94 89 ALA A C 1
ATOM 644 O O . ALA A 1 89 ? -5.315 -1.623 0.611 1.00 87.94 89 ALA A O 1
ATOM 645 N N . GLY A 1 90 ? -4.980 -0.572 -1.345 1.00 89.75 90 GLY A N 1
ATOM 646 C CA . GLY A 1 90 ? -6.350 -0.073 -1.476 1.00 89.75 90 GLY A CA 1
ATOM 647 C C . GLY A 1 90 ? -7.380 -1.199 -1.551 1.00 89.75 90 GLY A C 1
ATOM 648 O O . GLY A 1 90 ? -8.415 -1.128 -0.900 1.00 89.75 90 GLY A O 1
ATOM 649 N N . ARG A 1 91 ? -7.080 -2.287 -2.271 1.00 90.50 91 ARG A N 1
ATOM 650 C CA . ARG A 1 91 ? -7.974 -3.451 -2.354 1.00 90.50 91 ARG A CA 1
ATOM 651 C C . ARG A 1 91 ? -8.083 -4.198 -1.027 1.00 90.50 91 ARG A C 1
ATOM 653 O O . ARG A 1 91 ? -9.182 -4.577 -0.645 1.00 90.50 91 ARG A O 1
ATOM 660 N N . ALA A 1 92 ? -6.971 -4.385 -0.319 1.00 89.69 92 ALA A N 1
ATOM 661 C CA . ALA A 1 92 ? -6.989 -5.000 1.006 1.00 89.69 92 ALA A CA 1
ATOM 662 C C . ALA A 1 92 ? -7.792 -4.160 2.012 1.00 89.69 92 ALA A C 1
ATOM 664 O O . ALA A 1 92 ? -8.516 -4.711 2.840 1.00 89.69 92 ALA A O 1
ATOM 665 N N . LEU A 1 93 ? -7.700 -2.832 1.898 1.00 90.25 93 LEU A N 1
ATOM 666 C CA . LEU A 1 93 ? -8.496 -1.909 2.692 1.00 90.25 93 LEU A CA 1
ATOM 667 C C . LEU A 1 93 ? -9.988 -1.996 2.347 1.00 90.25 93 LEU A C 1
ATOM 669 O O . LEU A 1 93 ? -10.787 -2.165 3.257 1.00 90.25 93 LEU A O 1
ATOM 673 N N . ILE A 1 94 ? -10.351 -1.951 1.062 1.00 92.38 94 ILE A N 1
ATOM 674 C CA . ILE A 1 94 ? -11.741 -2.096 0.596 1.00 92.38 94 ILE A CA 1
ATOM 675 C C . ILE A 1 94 ? -12.372 -3.379 1.139 1.00 92.38 94 ILE A C 1
ATOM 677 O O . ILE A 1 94 ? -13.432 -3.313 1.741 1.00 92.38 94 ILE A O 1
ATOM 681 N N . VAL A 1 95 ? -11.693 -4.523 1.011 1.00 89.56 95 VAL A N 1
ATOM 682 C CA . VAL A 1 95 ? -12.212 -5.803 1.525 1.00 89.56 95 VAL A CA 1
ATOM 683 C C . VAL A 1 95 ? -12.409 -5.754 3.043 1.00 89.56 95 VAL A C 1
ATOM 685 O O . VAL A 1 95 ? -13.394 -6.266 3.558 1.00 89.56 95 VAL A O 1
ATOM 688 N N . SER A 1 96 ? -11.490 -5.118 3.775 1.00 87.56 96 SER A N 1
ATOM 689 C CA . SER A 1 96 ? -11.634 -4.949 5.226 1.00 87.56 96 SER A CA 1
ATOM 690 C C . SER A 1 96 ? -12.850 -4.084 5.586 1.00 87.56 96 SER A C 1
ATOM 692 O O . SER A 1 96 ? -13.594 -4.419 6.505 1.00 87.56 96 SER A O 1
ATOM 694 N N . LEU A 1 97 ? -13.073 -3.001 4.834 1.00 88.88 97 LEU A N 1
ATOM 695 C CA . LEU A 1 97 ? -14.208 -2.094 5.014 1.00 88.88 97 LEU A CA 1
ATOM 696 C C . LEU A 1 97 ? -15.538 -2.763 4.640 1.00 88.88 97 LEU A C 1
ATOM 698 O O . LEU A 1 97 ? -16.511 -2.604 5.367 1.00 88.88 97 LEU A O 1
ATOM 702 N N . GLU A 1 98 ? -15.575 -3.552 3.566 1.00 88.69 98 GLU A N 1
ATOM 703 C CA . GLU A 1 98 ? -16.752 -4.324 3.146 1.00 88.69 98 GLU A CA 1
ATOM 704 C C . GLU A 1 98 ? -17.146 -5.386 4.176 1.00 88.69 98 GLU A C 1
ATOM 706 O O . GLU A 1 98 ? -18.326 -5.539 4.484 1.00 88.69 98 GLU A O 1
ATOM 711 N N . ASP A 1 99 ? -16.163 -6.093 4.736 1.00 85.56 99 ASP A N 1
ATOM 712 C CA . ASP A 1 99 ? -16.415 -7.181 5.681 1.00 85.56 99 ASP A CA 1
ATOM 713 C C . ASP A 1 99 ? -16.827 -6.678 7.075 1.00 85.56 99 ASP A C 1
ATOM 715 O O . ASP A 1 99 ? -17.505 -7.399 7.811 1.00 85.56 99 ASP A O 1
ATOM 719 N N . ARG A 1 100 ? -16.367 -5.486 7.488 1.00 81.06 100 ARG A N 1
ATOM 720 C CA . ARG A 1 100 ? -16.450 -5.042 8.894 1.00 81.06 100 ARG A CA 1
ATOM 721 C C . ARG A 1 100 ? -17.083 -3.677 9.125 1.00 81.06 100 ARG A C 1
ATOM 723 O O . ARG A 1 100 ? -17.454 -3.394 10.258 1.00 81.06 100 ARG A O 1
ATOM 730 N N . GLY A 1 101 ? -17.187 -2.830 8.104 1.00 82.88 101 GLY A N 1
ATOM 731 C CA . GLY A 1 101 ? -17.671 -1.452 8.243 1.00 82.88 101 GLY A CA 1
ATOM 732 C C . GLY A 1 101 ? -16.735 -0.522 9.028 1.00 82.88 101 GLY A C 1
ATOM 733 O O . GLY A 1 101 ? -17.119 0.597 9.349 1.00 82.88 101 GLY A O 1
ATOM 734 N N . GLU A 1 102 ? -15.512 -0.955 9.349 1.00 84.62 102 GLU A N 1
ATOM 735 C CA . GLU A 1 102 ? -14.526 -0.165 10.096 1.00 84.62 102 GLU A CA 1
ATOM 736 C C . GLU A 1 102 ? -13.091 -0.427 9.617 1.00 84.62 102 GLU A C 1
ATOM 738 O O . GLU A 1 102 ? -12.777 -1.469 9.032 1.00 84.62 102 GLU A O 1
ATOM 743 N N . LEU A 1 103 ? -12.183 0.518 9.893 1.00 84.50 103 LEU A N 1
ATOM 744 C CA . LEU A 1 103 ? -10.758 0.365 9.588 1.00 84.50 103 LEU A CA 1
ATOM 745 C C . LEU A 1 103 ? -10.078 -0.626 10.555 1.00 84.50 103 LEU A C 1
ATOM 747 O O . LEU A 1 103 ? -9.415 -0.235 11.519 1.00 84.50 103 LEU A O 1
ATOM 751 N N . ALA A 1 104 ? -10.161 -1.922 10.251 1.00 87.44 104 ALA A N 1
ATOM 752 C CA . ALA A 1 104 ? -9.382 -2.962 10.925 1.00 87.44 104 ALA A CA 1
ATOM 753 C C . ALA A 1 104 ? -7.968 -3.068 10.315 1.00 87.44 104 ALA A C 1
ATOM 755 O O . ALA A 1 104 ? -7.711 -3.861 9.404 1.00 87.44 104 ALA A O 1
ATOM 756 N N . ALA A 1 105 ? -7.045 -2.227 10.795 1.00 85.81 105 ALA A N 1
ATOM 757 C CA . ALA A 1 105 ? -5.708 -2.060 10.213 1.00 85.81 105 ALA A CA 1
ATOM 758 C C . ALA A 1 105 ? -4.883 -3.360 10.145 1.00 85.81 105 ALA A C 1
ATOM 760 O O . ALA A 1 105 ? -4.212 -3.602 9.143 1.00 85.81 105 ALA A O 1
ATOM 761 N N . ASP A 1 106 ? -4.936 -4.193 11.187 1.00 88.06 106 ASP A N 1
ATOM 762 C CA . ASP A 1 106 ? -4.154 -5.433 11.257 1.00 88.06 106 ASP A CA 1
ATOM 763 C C . ASP A 1 106 ? -4.682 -6.495 10.271 1.00 88.06 106 ASP A C 1
ATOM 765 O O . ASP A 1 106 ? -3.898 -7.152 9.584 1.00 88.06 106 ASP A O 1
ATOM 769 N N . ASP A 1 107 ? -6.004 -6.593 10.104 1.00 87.56 107 ASP A N 1
ATOM 770 C CA . ASP A 1 107 ? -6.638 -7.501 9.139 1.00 87.56 107 ASP A CA 1
ATOM 771 C C . ASP A 1 107 ? -6.416 -7.057 7.687 1.00 87.56 107 ASP A C 1
ATOM 773 O O . ASP A 1 107 ? -6.119 -7.876 6.812 1.00 87.56 107 ASP A O 1
ATOM 777 N N . ALA A 1 108 ? -6.527 -5.751 7.421 1.00 88.56 108 ALA A N 1
ATOM 778 C CA . ALA A 1 108 ? -6.213 -5.182 6.113 1.00 88.56 108 ALA A CA 1
ATOM 779 C C . ALA A 1 108 ? -4.731 -5.406 5.762 1.00 88.56 108 ALA A C 1
ATOM 781 O O . ALA A 1 108 ? -4.392 -5.716 4.619 1.00 88.56 108 ALA A O 1
ATOM 782 N N . LEU A 1 109 ? -3.835 -5.305 6.750 1.00 88.00 109 LEU A N 1
ATOM 783 C CA . LEU A 1 109 ? -2.410 -5.553 6.559 1.00 88.00 109 LEU A CA 1
ATOM 784 C C . LEU A 1 109 ? -2.106 -7.032 6.279 1.00 88.00 109 LEU A C 1
ATOM 786 O O . LEU A 1 109 ? -1.284 -7.323 5.408 1.00 88.00 109 LEU A O 1
ATOM 790 N N . ALA A 1 110 ? -2.775 -7.957 6.971 1.00 87.69 110 ALA A N 1
ATOM 791 C CA . ALA A 1 110 ? -2.630 -9.390 6.724 1.00 87.69 110 ALA A CA 1
ATOM 792 C C . ALA A 1 110 ? -3.036 -9.761 5.286 1.00 87.69 110 ALA A C 1
ATOM 794 O O . ALA A 1 110 ? -2.287 -10.444 4.588 1.00 87.69 110 ALA A O 1
ATOM 795 N N . ARG A 1 111 ? -4.163 -9.223 4.801 1.00 87.19 111 ARG A N 1
ATOM 796 C CA . ARG A 1 111 ? -4.632 -9.423 3.416 1.00 87.19 111 ARG A CA 1
ATOM 797 C C . ARG A 1 111 ? -3.704 -8.808 2.373 1.00 87.19 111 ARG A C 1
ATOM 799 O O . ARG A 1 111 ? -3.456 -9.404 1.323 1.00 87.19 111 ARG A O 1
ATOM 806 N N . PHE A 1 112 ? -3.171 -7.620 2.654 1.00 86.94 112 PHE A N 1
ATOM 807 C CA . PHE A 1 112 ? -2.155 -6.994 1.810 1.00 86.94 112 PHE A CA 1
ATOM 808 C C . PHE A 1 112 ? -0.921 -7.894 1.673 1.00 86.94 112 PHE A C 1
ATOM 810 O O . PHE A 1 112 ? -0.410 -8.100 0.573 1.00 86.94 112 PHE A O 1
ATOM 817 N N . GLU A 1 113 ? -0.459 -8.459 2.788 1.00 83.38 113 GLU A N 1
ATOM 818 C CA . GLU A 1 113 ? 0.674 -9.377 2.833 1.00 83.38 113 GLU A CA 1
ATOM 819 C C . GLU A 1 113 ? 0.425 -10.679 2.061 1.00 83.38 113 GLU A C 1
ATOM 821 O O . GLU A 1 113 ? 1.323 -11.139 1.351 1.00 83.38 113 GLU A O 1
ATOM 826 N N . GLU A 1 114 ? -0.763 -11.259 2.196 1.00 83.62 114 GLU A N 1
ATOM 827 C CA . GLU A 1 114 ? -1.166 -12.471 1.484 1.00 83.62 114 GLU A CA 1
ATOM 828 C C . GLU A 1 114 ? -1.200 -12.233 -0.027 1.00 83.62 114 GLU A C 1
ATOM 830 O O . GLU A 1 114 ? -0.516 -12.928 -0.776 1.00 83.62 114 GLU A O 1
ATOM 835 N N . THR A 1 115 ? -1.842 -11.146 -0.461 1.00 78.38 115 THR A N 1
ATOM 836 C CA . THR A 1 115 ? -1.907 -10.770 -1.882 1.00 78.38 115 THR A CA 1
ATOM 837 C C . THR A 1 115 ? -0.517 -10.493 -2.460 1.00 78.38 115 THR A C 1
ATOM 839 O O . THR A 1 115 ? -0.205 -10.887 -3.583 1.00 78.38 115 THR A O 1
ATOM 842 N N . LEU A 1 116 ? 0.366 -9.848 -1.690 1.00 74.88 116 LEU A N 1
ATOM 843 C CA . LEU A 1 116 ? 1.754 -9.653 -2.104 1.00 74.88 116 LEU A CA 1
ATOM 844 C C . LEU A 1 116 ? 2.538 -10.961 -2.222 1.00 74.88 116 LEU A C 1
ATOM 846 O O . LEU A 1 116 ? 3.497 -10.997 -2.984 1.00 74.88 116 LEU A O 1
ATOM 850 N N . ARG A 1 117 ? 2.198 -12.003 -1.456 1.00 72.81 117 ARG A N 1
ATOM 851 C CA . ARG A 1 117 ? 2.890 -13.298 -1.484 1.00 72.81 117 ARG A CA 1
ATOM 852 C C . ARG A 1 117 ? 2.389 -14.174 -2.628 1.00 72.81 117 ARG A C 1
ATOM 854 O O . ARG A 1 117 ? 3.207 -14.767 -3.327 1.00 72.81 117 ARG A O 1
ATOM 861 N N . GLU A 1 118 ? 1.076 -14.256 -2.797 1.00 69.06 118 GLU A N 1
ATOM 862 C CA . GLU A 1 118 ? 0.430 -15.129 -3.778 1.00 69.06 118 GLU A CA 1
ATOM 863 C C . GLU A 1 118 ? 0.603 -14.615 -5.203 1.00 69.06 118 GLU A C 1
ATOM 865 O O . GLU A 1 118 ? 0.799 -15.400 -6.130 1.00 69.06 118 GLU A O 1
ATOM 870 N N . ASP A 1 119 ? 0.592 -13.293 -5.382 1.00 62.69 119 ASP A N 1
ATOM 871 C CA . ASP A 1 119 ? 0.410 -12.729 -6.708 1.00 62.69 119 ASP A CA 1
ATOM 872 C C . ASP A 1 119 ? 1.708 -12.253 -7.362 1.00 62.69 119 ASP A C 1
ATOM 874 O O . ASP A 1 119 ? 1.633 -11.816 -8.492 1.00 62.69 119 ASP A O 1
ATOM 878 N N . MET A 1 120 ? 2.905 -12.379 -6.756 1.00 56.84 120 MET A N 1
ATOM 879 C CA . MET A 1 120 ? 4.198 -11.852 -7.278 1.00 56.84 120 MET A CA 1
ATOM 880 C C . MET A 1 120 ? 4.462 -12.080 -8.782 1.00 56.84 120 MET A C 1
ATOM 882 O O . MET A 1 120 ? 5.142 -11.273 -9.424 1.00 56.84 120 MET A O 1
ATOM 886 N N . GLY A 1 121 ? 3.930 -13.160 -9.364 1.00 57.03 121 GLY A N 1
ATOM 887 C CA . GLY A 1 121 ? 4.040 -13.455 -10.794 1.00 57.03 121 GLY A CA 1
ATOM 888 C C . GLY A 1 121 ? 3.253 -12.499 -11.703 1.00 57.03 121 GLY A C 1
ATOM 889 O O . GLY A 1 121 ? 3.724 -12.165 -12.792 1.00 57.03 121 GLY A O 1
ATOM 890 N N . THR A 1 122 ? 2.086 -12.019 -11.275 1.00 61.34 122 THR A N 1
ATOM 891 C CA . THR A 1 122 ? 1.209 -11.123 -12.048 1.00 61.34 122 THR A CA 1
ATOM 892 C C . THR A 1 122 ? 1.765 -9.689 -12.156 1.00 61.34 122 THR A C 1
ATOM 894 O O . THR A 1 122 ? 1.857 -9.177 -13.275 1.00 61.34 122 THR A O 1
ATOM 897 N N . PRO A 1 123 ? 2.239 -9.042 -11.071 1.00 58.59 123 PRO A N 1
ATOM 898 C CA . PRO A 1 123 ? 2.978 -7.792 -11.103 1.00 58.59 123 PRO A CA 1
ATOM 899 C C . PRO A 1 123 ? 4.234 -7.868 -11.944 1.00 58.59 123 PRO A C 1
ATOM 901 O O . PRO A 1 123 ? 4.478 -6.954 -12.719 1.00 58.59 123 PRO A O 1
ATOM 904 N N . ALA A 1 124 ? 5.010 -8.951 -11.831 1.00 58.12 124 ALA A N 1
ATOM 905 C CA . ALA A 1 124 ? 6.218 -9.137 -12.627 1.00 58.12 124 ALA A CA 1
ATOM 906 C C . ALA A 1 124 ? 5.895 -9.198 -14.129 1.00 58.12 124 ALA A C 1
ATOM 908 O O . ALA A 1 124 ? 6.581 -8.574 -14.935 1.00 58.12 124 ALA A O 1
ATOM 909 N N . ARG A 1 125 ? 4.804 -9.877 -14.513 1.00 63.41 125 ARG A N 1
ATOM 910 C CA . ARG A 1 125 ? 4.307 -9.895 -15.900 1.00 63.41 125 ARG A CA 1
ATOM 911 C C . ARG A 1 125 ? 3.761 -8.541 -16.348 1.00 63.41 125 ARG A C 1
ATOM 913 O O . ARG A 1 125 ? 3.998 -8.152 -17.484 1.00 63.41 125 ARG A O 1
ATOM 920 N N . SER A 1 126 ? 3.058 -7.816 -15.480 1.00 61.88 126 SER A N 1
ATOM 921 C CA . SER A 1 126 ? 2.548 -6.475 -15.789 1.00 61.88 126 SER A CA 1
ATOM 922 C C . SER A 1 126 ? 3.685 -5.458 -15.942 1.00 61.88 126 SER A C 1
ATOM 924 O O . SER A 1 126 ? 3.653 -4.641 -16.855 1.00 61.88 126 SER A O 1
ATOM 926 N N . LEU A 1 127 ? 4.719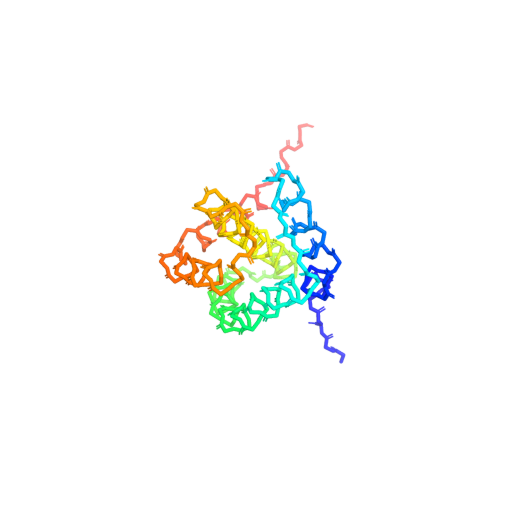 -5.556 -15.102 1.00 61.16 127 LEU A N 1
ATOM 927 C CA . LEU A 1 127 ? 5.980 -4.818 -15.204 1.00 61.16 127 LEU A CA 1
ATOM 928 C C . LEU A 1 127 ? 6.689 -5.119 -16.522 1.00 61.16 127 LEU A C 1
ATOM 930 O O . LEU A 1 127 ? 7.056 -4.195 -17.242 1.00 61.16 127 LEU A O 1
ATOM 934 N N . ALA A 1 128 ? 6.828 -6.403 -16.859 1.00 61.25 128 ALA A N 1
ATOM 935 C CA . ALA A 1 128 ? 7.414 -6.826 -18.123 1.00 61.25 128 ALA A CA 1
ATOM 936 C C . ALA A 1 128 ? 6.612 -6.295 -19.319 1.00 61.25 128 ALA A C 1
ATOM 938 O O . ALA A 1 128 ? 7.201 -5.793 -20.266 1.00 61.25 128 ALA A O 1
ATOM 939 N N . ARG A 1 129 ? 5.276 -6.338 -19.268 1.00 63.06 129 ARG A N 1
ATOM 940 C CA . ARG A 1 129 ? 4.415 -5.846 -20.349 1.00 63.06 129 ARG A CA 1
ATOM 941 C C . ARG A 1 129 ? 4.529 -4.337 -20.549 1.00 63.06 129 ARG A C 1
ATOM 943 O O . ARG A 1 129 ? 4.709 -3.907 -21.676 1.00 63.06 129 ARG A O 1
ATOM 950 N N . VAL A 1 130 ? 4.503 -3.546 -19.477 1.00 62.28 130 VAL A N 1
ATOM 951 C CA . VAL A 1 130 ? 4.678 -2.085 -19.572 1.00 62.28 130 VAL A CA 1
ATOM 952 C C . VAL A 1 130 ? 6.077 -1.724 -20.080 1.00 62.28 130 VAL A C 1
ATOM 954 O O . VAL A 1 130 ? 6.214 -0.808 -20.889 1.00 62.28 130 VAL A O 1
ATOM 957 N N . ALA A 1 131 ? 7.113 -2.457 -19.661 1.00 55.97 131 ALA A N 1
ATOM 958 C CA . ALA A 1 131 ? 8.464 -2.277 -20.185 1.00 55.97 131 ALA A CA 1
ATOM 959 C C . ALA A 1 131 ? 8.555 -2.610 -21.687 1.00 55.97 131 ALA A C 1
ATOM 961 O O . ALA A 1 131 ? 9.188 -1.867 -22.425 1.00 55.97 131 ALA A O 1
ATOM 962 N N . LEU A 1 132 ? 7.884 -3.674 -22.144 1.00 58.84 132 LEU A N 1
AT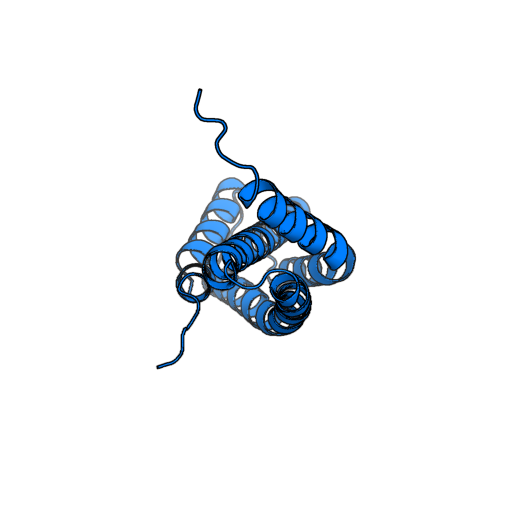OM 963 C CA . LEU A 1 132 ? 7.829 -4.063 -23.559 1.00 58.84 132 LEU A CA 1
ATOM 964 C C . LEU A 1 132 ? 6.986 -3.099 -24.414 1.00 58.84 132 LEU A C 1
ATOM 966 O O . LEU A 1 132 ? 7.368 -2.799 -25.539 1.00 58.84 132 LEU A O 1
ATOM 970 N N . ASP A 1 133 ? 5.870 -2.581 -23.894 1.00 58.88 133 ASP A N 1
ATOM 971 C CA . ASP A 1 133 ? 5.006 -1.627 -24.610 1.00 58.88 133 ASP A CA 1
ATOM 972 C C . ASP A 1 133 ? 5.672 -0.245 -24.755 1.00 58.88 133 ASP A C 1
ATOM 974 O O . ASP A 1 133 ? 5.413 0.479 -25.715 1.00 58.88 133 ASP A O 1
ATOM 978 N N . SER A 1 134 ? 6.580 0.105 -23.837 1.00 53.38 134 SER A N 1
ATOM 979 C CA . SER A 1 134 ? 7.394 1.330 -23.908 1.00 53.38 134 SER A CA 1
ATOM 980 C C . SER A 1 134 ? 8.463 1.285 -25.016 1.00 53.38 134 SER A C 1
ATOM 982 O O . SER A 1 134 ? 8.990 2.330 -25.388 1.00 53.38 134 SER A O 1
ATOM 984 N N . GLU A 1 135 ? 8.756 0.094 -25.555 1.00 48.69 135 GLU A N 1
ATOM 985 C CA . GLU A 1 135 ? 9.696 -0.153 -26.662 1.00 48.69 135 GLU A CA 1
ATOM 986 C C . GLU A 1 135 ? 9.006 -0.180 -28.041 1.00 48.69 135 GLU A C 1
ATOM 988 O O . GLU A 1 135 ? 9.677 -0.324 -29.065 1.00 48.69 135 GLU A O 1
ATOM 993 N N . ALA A 1 136 ? 7.674 -0.053 -28.115 1.00 44.84 136 ALA A N 1
ATOM 994 C CA . ALA A 1 136 ? 6.985 0.003 -29.400 1.00 44.84 136 ALA A CA 1
ATOM 995 C C . ALA A 1 136 ? 7.350 1.322 -30.115 1.00 44.84 136 ALA A C 1
ATOM 997 O O . ALA A 1 136 ? 7.005 2.398 -29.614 1.00 44.84 136 ALA A O 1
ATOM 998 N N . PRO A 1 137 ? 8.040 1.290 -31.275 1.00 40.16 137 PRO A N 1
ATOM 999 C CA . PRO A 1 137 ? 8.408 2.511 -31.974 1.00 40.16 137 PRO A CA 1
ATOM 1000 C C . PRO A 1 137 ? 7.140 3.292 -32.318 1.00 40.16 137 PRO A C 1
ATOM 1002 O O . PRO A 1 137 ? 6.193 2.727 -32.876 1.00 40.16 137 PRO A O 1
ATOM 1005 N N . LYS A 1 138 ? 7.132 4.597 -32.015 1.00 49.00 138 LYS A N 1
ATOM 1006 C CA . LYS A 1 138 ? 6.169 5.534 -32.600 1.00 49.00 138 LYS A CA 1
ATOM 1007 C C . LYS A 1 138 ? 6.252 5.377 -34.115 1.00 49.00 138 LYS A C 1
ATOM 1009 O O . LYS A 1 138 ? 7.225 5.791 -34.741 1.00 49.00 138 LYS A O 1
ATOM 1014 N N . ARG A 1 139 ? 5.255 4.715 -34.702 1.00 49.12 139 ARG A N 1
ATOM 1015 C CA . ARG A 1 139 ? 5.036 4.734 -36.147 1.00 49.12 139 ARG A CA 1
ATOM 1016 C C . ARG A 1 139 ? 4.402 6.083 -36.450 1.00 49.12 139 ARG A C 1
ATOM 1018 O O . ARG A 1 139 ? 3.184 6.180 -36.556 1.00 49.12 139 ARG A O 1
ATOM 1025 N N . ASP A 1 140 ? 5.236 7.112 -36.485 1.00 46.66 140 ASP A N 1
ATOM 1026 C CA . ASP A 1 140 ? 4.851 8.403 -37.035 1.00 46.66 140 ASP A CA 1
ATOM 1027 C C . ASP A 1 140 ? 4.758 8.211 -38.559 1.00 46.66 140 ASP A C 1
ATOM 1029 O O . ASP A 1 140 ? 5.710 7.748 -39.196 1.00 46.66 140 ASP A O 1
ATOM 1033 N N . GLY A 1 141 ? 3.552 8.419 -39.092 1.00 40.50 141 GLY A N 1
ATOM 1034 C CA . GLY A 1 141 ? 3.247 8.402 -40.525 1.00 40.50 141 GLY A CA 1
ATOM 1035 C C . GLY A 1 141 ? 3.559 9.726 -41.201 1.00 40.50 141 GLY A C 1
ATOM 1036 O O . GLY A 1 141 ? 3.638 10.751 -40.488 1.00 40.50 141 GLY A O 1
#

Solvent-accessible surface area (backbone atoms only — not comparable to full-atom values): 7955 Å² total; per-residue (Å²): 135,82,88,68,68,83,58,57,53,56,46,69,74,37,63,54,48,50,48,52,53,53,52,51,32,58,74,61,73,21,67,79,49,71,70,41,54,51,50,32,52,52,48,52,50,59,53,45,67,67,49,47,61,57,55,48,51,56,48,52,60,56,43,68,76,42,90,90,52,49,70,64,52,49,53,51,48,50,52,49,54,48,54,49,52,52,51,44,46,53,50,21,42,50,54,33,35,74,76,64,47,30,69,50,33,69,61,20,44,51,46,29,52,48,52,58,64,75,42,54,66,57,59,52,50,51,42,50,48,54,55,56,61,72,66,58,75,83,81,79,128

Sequence (141 aa):
MAAVAPGSDLVIQGGLAAGMVRELCTLYEADWREVGVERFIAGVRRRSHTVTPLLLGVAGNALKAFPGVGTLAGGAVHAVAYGLLFRTAGRALIVSLEDRGELAADDALARFEETLREDMGTPARSLARVALDSEAPKRDG

Foldseek 3Di:
DDPPLPPCCVCLVQDVQLVLLVVLLVVLVADDDPVLSCLLSVLLVVLCVVCVVVLVVLQVVVLVVDPPCNPVLVNLSVVLSSVVSSVLLSVLQNVVCVVPVYSPRVSSSVSSNVCVVVPVVVSSVVSVVSSVVVPDDPPDD

Radius of gyration: 16.98 Å; Cα contacts (8 Å, |Δi|>4): 111; chains: 1; bounding box: 44×27×55 Å

pLDDT: mean 71.01, std 15.98, range [31.33, 92.94]